Protein AF-A0A4R6VTW4-F1 (afdb_monomer)

Sequence (91 aa):
MPRKIKDRIVDALTQHGNGGFLVYHELAKLVFPKDKYPNAWNHPARGGPPGCYMVLSRAIREHGFYISYEDAPAVVYATVGLAGNLPTKDQ

Structure (mmCIF, N/CA/C/O backbone):
data_AF-A0A4R6VTW4-F1
#
_entry.id   AF-A0A4R6VTW4-F1
#
loop_
_atom_site.group_PDB
_atom_site.id
_atom_site.type_symbol
_atom_site.label_atom_id
_atom_site.label_alt_id
_atom_site.label_comp_id
_atom_site.label_asym_id
_atom_site.label_entity_id
_atom_site.label_seq_id
_atom_site.pdbx_PDB_ins_code
_atom_site.Cartn_x
_atom_site.Cartn_y
_atom_site.Cartn_z
_atom_site.occupancy
_atom_site.B_iso_or_equiv
_atom_site.auth_seq_id
_atom_site.auth_comp_id
_atom_site.auth_asym_id
_atom_site.auth_atom_id
_atom_site.pdbx_PDB_model_num
ATOM 1 N N . MET A 1 1 ? 3.691 16.057 9.326 1.00 52.22 1 MET A N 1
ATOM 2 C CA . MET A 1 1 ? 4.121 14.645 9.449 1.00 52.22 1 MET A CA 1
ATOM 3 C C . MET A 1 1 ? 3.351 13.820 8.427 1.00 52.22 1 MET A C 1
ATOM 5 O O . MET A 1 1 ? 2.150 14.045 8.308 1.00 52.22 1 MET A O 1
ATOM 9 N N . PRO A 1 2 ? 3.990 12.918 7.665 1.00 69.44 2 PRO A N 1
ATOM 10 C CA . PRO A 1 2 ? 3.265 12.032 6.759 1.00 69.44 2 PRO A CA 1
ATOM 11 C C . PRO A 1 2 ? 2.254 11.175 7.537 1.00 69.44 2 PRO A C 1
ATOM 13 O O . PRO A 1 2 ? 2.539 10.760 8.661 1.00 69.44 2 PRO A O 1
ATOM 16 N N . ARG A 1 3 ? 1.079 10.907 6.950 1.00 84.50 3 ARG A N 1
ATOM 17 C CA . ARG A 1 3 ? 0.058 10.040 7.570 1.00 84.50 3 ARG A CA 1
ATOM 18 C C . ARG A 1 3 ? 0.631 8.648 7.857 1.00 84.50 3 ARG A C 1
ATOM 20 O O . ARG A 1 3 ? 1.494 8.161 7.110 1.00 84.50 3 ARG A O 1
ATOM 27 N N . LYS A 1 4 ? 0.150 7.999 8.926 1.00 92.50 4 LYS A N 1
ATOM 28 C CA . LYS A 1 4 ? 0.611 6.659 9.318 1.00 92.50 4 LYS A CA 1
ATOM 29 C C . LYS A 1 4 ? 0.443 5.696 8.142 1.00 92.50 4 LYS A C 1
ATOM 31 O O . LYS A 1 4 ? -0.495 5.807 7.357 1.00 92.50 4 LYS A O 1
ATOM 36 N N . ILE A 1 5 ? 1.388 4.769 7.989 1.00 94.00 5 ILE A N 1
ATOM 37 C CA . ILE A 1 5 ? 1.382 3.826 6.861 1.00 94.00 5 ILE A CA 1
ATOM 38 C C . ILE A 1 5 ? 0.120 2.957 6.847 1.00 94.00 5 ILE A C 1
ATOM 40 O O . ILE A 1 5 ? -0.437 2.742 5.778 1.00 94.00 5 ILE A O 1
ATOM 44 N N . LYS A 1 6 ? -0.376 2.557 8.027 1.00 94.81 6 LYS A N 1
ATOM 45 C CA . LYS A 1 6 ? -1.641 1.831 8.185 1.00 94.81 6 LYS A CA 1
ATOM 46 C C . LYS A 1 6 ? -2.800 2.559 7.507 1.00 94.81 6 LY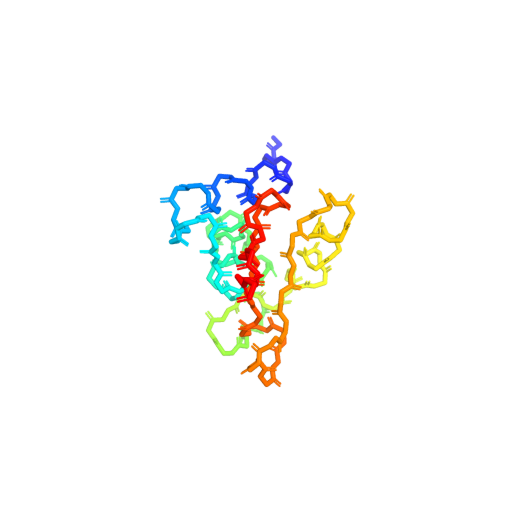S A C 1
ATOM 48 O O . LYS A 1 6 ? -3.474 1.966 6.677 1.00 94.81 6 LYS A O 1
ATOM 53 N N . ASP A 1 7 ? -2.986 3.839 7.820 1.00 95.12 7 ASP A N 1
ATOM 54 C CA . ASP A 1 7 ? -4.104 4.635 7.302 1.00 95.12 7 ASP A CA 1
ATOM 55 C C . ASP A 1 7 ? -4.006 4.783 5.779 1.00 95.12 7 ASP A C 1
ATOM 57 O O . ASP A 1 7 ? -4.995 4.652 5.071 1.00 95.12 7 ASP A O 1
ATOM 61 N N . ARG A 1 8 ? -2.785 4.961 5.255 1.00 95.56 8 ARG A N 1
ATOM 62 C CA . ARG A 1 8 ? -2.544 4.997 3.804 1.00 95.56 8 ARG A CA 1
ATOM 63 C C . ARG A 1 8 ? -2.874 3.670 3.115 1.00 95.56 8 ARG A C 1
ATOM 65 O O . ARG A 1 8 ? -3.392 3.695 2.005 1.00 95.56 8 ARG A O 1
ATOM 72 N N . ILE A 1 9 ? -2.572 2.531 3.744 1.00 95.50 9 ILE A N 1
ATOM 73 C CA . ILE A 1 9 ? -2.928 1.205 3.215 1.00 95.50 9 ILE A CA 1
ATOM 74 C C . ILE A 1 9 ? -4.451 1.030 3.212 1.00 95.50 9 ILE A C 1
ATOM 76 O O . ILE A 1 9 ? -5.003 0.611 2.200 1.00 95.50 9 ILE A O 1
ATOM 80 N N . VAL A 1 10 ? -5.131 1.384 4.310 1.00 94.62 10 VAL A N 1
ATOM 81 C CA . VAL A 1 10 ? -6.601 1.310 4.411 1.00 94.62 10 VAL A CA 1
ATOM 82 C C . VAL A 1 10 ? -7.266 2.169 3.339 1.00 94.62 10 VAL A C 1
ATOM 84 O O . VAL A 1 10 ? -8.133 1.672 2.623 1.00 94.62 10 VAL A O 1
ATOM 87 N N . ASP A 1 11 ? -6.837 3.423 3.190 1.00 95.12 11 ASP A N 1
ATOM 88 C CA . ASP A 1 11 ? -7.345 4.324 2.154 1.00 95.12 11 ASP A CA 1
ATOM 89 C C . ASP A 1 11 ? -7.151 3.730 0.758 1.00 95.12 11 ASP A C 1
ATOM 91 O O . ASP A 1 11 ? -8.094 3.690 -0.027 1.00 95.12 11 ASP A O 1
ATOM 95 N N . ALA A 1 12 ? -5.948 3.228 0.457 1.00 95.69 12 ALA A N 1
ATOM 96 C CA . ALA A 1 12 ? -5.643 2.659 -0.850 1.00 95.69 12 ALA A CA 1
ATOM 97 C C . ALA A 1 12 ? -6.545 1.458 -1.172 1.00 95.69 12 ALA A C 1
ATOM 99 O O . ALA A 1 12 ? -7.148 1.413 -2.242 1.00 95.69 12 ALA A O 1
ATOM 100 N N . LEU A 1 13 ? -6.685 0.519 -0.234 1.00 94.88 13 LEU A N 1
ATOM 101 C CA . LEU A 1 13 ? -7.536 -0.659 -0.407 1.00 94.88 13 LEU A CA 1
ATOM 102 C C . LEU A 1 13 ? -9.019 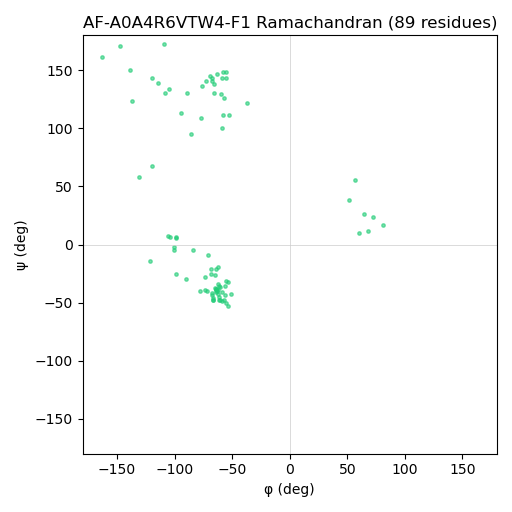-0.287 -0.535 1.00 94.88 13 LEU A C 1
ATOM 104 O O . LEU A 1 13 ? -9.724 -0.894 -1.331 1.00 94.88 13 LEU A O 1
ATOM 108 N N . THR A 1 14 ? -9.487 0.720 0.203 1.00 93.19 14 THR A N 1
ATOM 109 C CA . THR A 1 14 ? -10.907 1.113 0.216 1.00 93.19 14 THR A CA 1
ATOM 110 C C . THR A 1 14 ? -11.295 1.934 -1.015 1.00 93.19 14 THR A C 1
ATOM 112 O O . THR A 1 14 ? -12.383 1.762 -1.550 1.00 93.19 14 THR A O 1
ATOM 115 N N . GLN A 1 15 ? -10.423 2.842 -1.461 1.00 93.31 15 GLN A N 1
ATOM 116 C CA . GLN A 1 15 ? -10.726 3.792 -2.540 1.00 93.31 15 GLN A CA 1
ATOM 117 C C . GLN A 1 15 ? -10.368 3.258 -3.927 1.00 93.31 15 GLN A C 1
ATOM 119 O O . GLN A 1 15 ? -10.990 3.647 -4.912 1.00 93.31 15 GLN A O 1
ATOM 124 N N . HIS A 1 16 ? -9.355 2.394 -4.012 1.00 91.88 16 HIS A N 1
ATOM 125 C CA . HIS A 1 16 ? -8.831 1.898 -5.285 1.00 91.88 16 HIS A CA 1
ATOM 126 C C . HIS A 1 16 ? -8.894 0.377 -5.411 1.00 91.88 16 HIS A C 1
ATOM 128 O O . HIS A 1 16 ? -8.717 -0.144 -6.511 1.00 91.88 16 HIS A O 1
ATOM 134 N N . GLY A 1 17 ? -9.113 -0.344 -4.310 1.00 86.19 17 GLY A N 1
ATOM 135 C CA . GLY A 1 17 ? -9.176 -1.795 -4.335 1.00 86.19 17 GLY A CA 1
ATOM 136 C C . GLY A 1 17 ? -10.490 -2.312 -4.903 1.00 86.19 17 GLY A C 1
ATOM 137 O O . GLY A 1 17 ? -11.571 -1.856 -4.535 1.00 86.19 17 GLY A O 1
ATOM 138 N N . ASN A 1 18 ? -10.405 -3.327 -5.759 1.00 85.06 18 ASN A N 1
ATOM 139 C CA . ASN A 1 18 ? -11.582 -4.049 -6.221 1.00 85.06 18 ASN A CA 1
ATOM 140 C C . ASN A 1 18 ? -12.037 -4.996 -5.102 1.00 85.06 18 ASN A C 1
ATOM 142 O O . ASN A 1 18 ? -11.325 -5.942 -4.771 1.00 85.06 18 ASN A O 1
ATOM 146 N N . GLY A 1 19 ? -13.162 -4.695 -4.451 1.00 83.75 19 GLY A N 1
ATOM 147 C CA . GLY A 1 19 ? -13.613 -5.446 -3.274 1.00 83.75 19 GLY A CA 1
ATOM 148 C C . GLY A 1 19 ? -12.674 -5.323 -2.065 1.00 83.75 19 GLY A C 1
ATOM 149 O O . GLY A 1 19 ? -12.608 -6.229 -1.239 1.00 83.75 19 GLY A O 1
ATOM 150 N N . GLY A 1 20 ? -11.912 -4.228 -1.956 1.00 88.81 20 GLY A N 1
ATOM 151 C CA . GLY A 1 20 ? -10.953 -4.031 -0.862 1.00 88.81 20 GLY A CA 1
ATOM 152 C C . GLY A 1 20 ? -9.611 -4.744 -1.052 1.00 88.81 20 GLY A C 1
ATOM 153 O O . GLY A 1 20 ? -8.872 -4.907 -0.079 1.00 88.81 20 GLY A O 1
ATOM 154 N N . PHE A 1 21 ? -9.300 -5.160 -2.284 1.00 9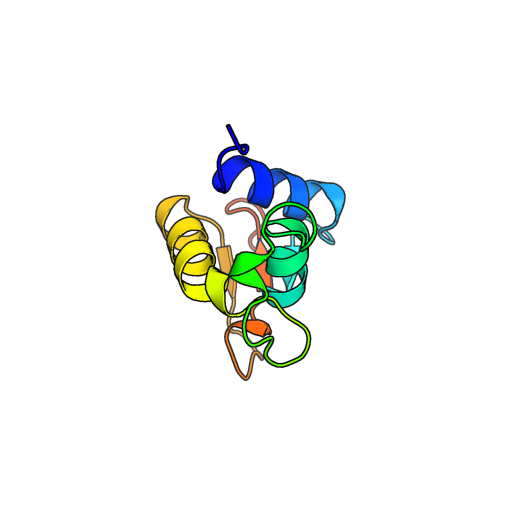1.75 21 PHE A N 1
ATOM 155 C CA . PHE A 1 21 ? -8.056 -5.833 -2.648 1.00 91.75 21 PHE A CA 1
ATOM 156 C C . PHE A 1 21 ? -7.252 -5.062 -3.690 1.00 91.75 21 PHE A C 1
ATOM 158 O O . PHE A 1 21 ? -7.808 -4.504 -4.636 1.00 91.75 21 PHE A O 1
ATOM 165 N N . LEU A 1 22 ? -5.927 -5.093 -3.554 1.00 94.19 22 LEU A N 1
ATOM 166 C CA . LEU A 1 22 ? -4.986 -4.556 -4.532 1.00 94.19 22 LEU A CA 1
ATOM 167 C C . LEU A 1 22 ? -3.791 -5.479 -4.718 1.00 94.19 22 LEU A C 1
ATOM 169 O O . LEU A 1 22 ? -3.328 -6.123 -3.779 1.00 94.19 22 LEU A O 1
ATOM 173 N N . VAL A 1 23 ? -3.227 -5.469 -5.923 1.00 93.19 23 VAL A N 1
ATOM 174 C CA . VAL A 1 23 ? -1.901 -6.041 -6.160 1.00 93.19 23 VAL A CA 1
ATOM 175 C C . VAL A 1 23 ? -0.864 -5.221 -5.392 1.00 93.19 23 VAL A C 1
ATOM 177 O O . VAL A 1 23 ? -0.909 -3.989 -5.381 1.00 93.19 23 VAL A O 1
ATOM 180 N N . TYR A 1 24 ? 0.091 -5.902 -4.766 1.00 93.81 24 TYR A N 1
ATOM 181 C CA . TYR A 1 24 ? 1.118 -5.313 -3.913 1.00 93.81 24 TYR A CA 1
ATOM 182 C C . TYR A 1 24 ? 1.855 -4.152 -4.591 1.00 93.81 24 TYR A C 1
ATOM 184 O O . TYR A 1 24 ? 2.106 -3.119 -3.970 1.00 93.81 24 TYR A O 1
ATOM 192 N N . HIS A 1 25 ? 2.200 -4.298 -5.874 1.00 91.56 25 HIS A N 1
ATOM 193 C CA . HIS A 1 25 ? 2.860 -3.247 -6.651 1.00 91.56 25 HIS A CA 1
ATOM 194 C C . HIS A 1 25 ? 2.021 -1.970 -6.771 1.00 91.56 25 HIS A C 1
ATOM 196 O O . HIS A 1 25 ? 2.544 -0.879 -6.541 1.00 91.56 25 HIS A O 1
ATOM 202 N N . GLU A 1 26 ? 0.727 -2.100 -7.059 1.00 92.75 26 GLU A N 1
ATOM 203 C CA . GLU A 1 26 ? -0.196 -0.965 -7.151 1.00 92.75 26 GLU A CA 1
ATOM 204 C C . GLU A 1 26 ? -0.415 -0.321 -5.781 1.00 92.75 26 GLU A C 1
ATOM 206 O O . GLU A 1 26 ? -0.328 0.901 -5.638 1.00 92.75 26 GLU A O 1
ATOM 211 N N . LEU A 1 27 ? -0.569 -1.144 -4.739 1.00 95.06 27 LEU A N 1
ATOM 212 C CA . LEU A 1 27 ? -0.630 -0.663 -3.363 1.00 95.06 27 LEU A CA 1
ATOM 213 C C . LEU A 1 27 ? 0.621 0.154 -3.003 1.00 95.06 27 LEU A C 1
ATOM 215 O O . LEU A 1 27 ? 0.512 1.228 -2.414 1.00 95.06 27 LEU A O 1
ATOM 219 N N . ALA A 1 28 ? 1.813 -0.308 -3.387 1.00 94.75 28 ALA A N 1
ATOM 220 C CA . ALA A 1 28 ? 3.058 0.395 -3.097 1.00 94.75 28 ALA A CA 1
ATOM 221 C C . ALA A 1 28 ? 3.120 1.785 -3.749 1.00 94.75 28 ALA A C 1
ATOM 223 O O . ALA A 1 28 ? 3.565 2.732 -3.098 1.00 94.75 28 ALA A O 1
ATOM 224 N N . LYS A 1 29 ? 2.633 1.937 -4.988 1.00 94.31 29 LYS A N 1
ATOM 225 C CA . LYS A 1 29 ? 2.567 3.241 -5.672 1.00 94.31 29 LYS A CA 1
ATOM 226 C C . LYS A 1 29 ? 1.622 4.216 -4.970 1.00 94.31 29 LYS A C 1
ATOM 228 O O . LYS A 1 29 ? 1.959 5.389 -4.834 1.00 94.31 29 LYS A O 1
ATOM 233 N N . LEU A 1 30 ? 0.469 3.729 -4.508 1.00 94.94 30 LEU A N 1
ATOM 234 C CA . LEU A 1 30 ? -0.537 4.539 -3.812 1.00 94.94 30 LEU A CA 1
ATOM 235 C C . LEU A 1 30 ? -0.082 4.938 -2.404 1.0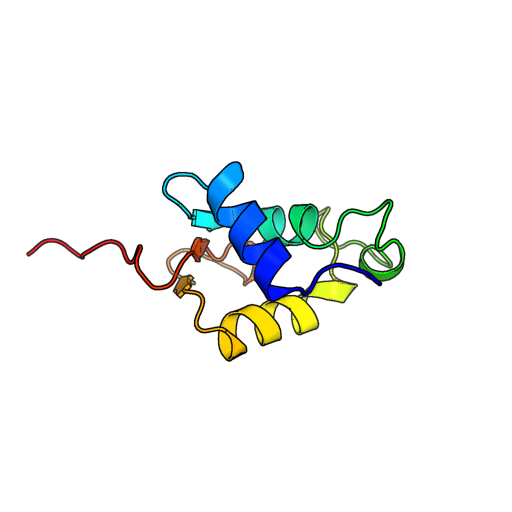0 94.94 30 LEU A C 1
ATOM 237 O O . LEU A 1 30 ? -0.279 6.074 -1.974 1.00 94.94 30 LEU A O 1
ATOM 241 N N . VAL A 1 31 ? 0.560 4.017 -1.682 1.00 95.00 31 VAL A N 1
ATOM 242 C CA . VAL A 1 31 ? 1.053 4.275 -0.326 1.00 95.00 31 VAL A CA 1
ATOM 243 C C . VAL A 1 31 ? 2.284 5.180 -0.368 1.00 95.00 31 VAL A C 1
ATOM 245 O O . VAL A 1 31 ? 2.395 6.079 0.466 1.00 95.00 31 VAL A O 1
ATOM 248 N N . PHE A 1 32 ? 3.189 4.995 -1.330 1.00 93.88 32 PHE A N 1
ATOM 249 C CA . PHE A 1 32 ? 4.433 5.758 -1.462 1.00 93.88 32 PHE A CA 1
ATOM 250 C C . PHE A 1 32 ? 4.501 6.514 -2.796 1.00 93.88 32 PHE A C 1
ATOM 252 O O . PHE A 1 32 ? 5.346 6.194 -3.635 1.00 93.88 32 PHE A O 1
ATOM 259 N N . PRO A 1 33 ? 3.659 7.537 -3.019 1.00 92.44 33 PRO A N 1
ATOM 260 C CA . PRO A 1 33 ? 3.686 8.284 -4.268 1.00 92.44 33 PRO A CA 1
ATOM 261 C C . PRO A 1 33 ? 4.995 9.082 -4.394 1.00 92.44 33 PRO A C 1
ATOM 263 O O . PRO A 1 33 ? 5.554 9.562 -3.402 1.00 92.44 33 PRO A O 1
ATOM 266 N N . LYS A 1 34 ? 5.524 9.168 -5.620 1.00 90.00 34 LYS A N 1
ATOM 267 C CA . LYS A 1 34 ? 6.889 9.649 -5.903 1.00 90.00 34 LYS A CA 1
ATOM 268 C C . LYS A 1 34 ? 7.136 11.096 -5.477 1.00 90.00 34 LYS A C 1
ATOM 270 O O . LYS A 1 34 ? 8.227 11.413 -5.020 1.00 90.00 34 LYS A O 1
ATOM 275 N N . ASP A 1 35 ? 6.128 11.949 -5.604 1.00 90.62 35 ASP A N 1
ATOM 276 C CA . ASP A 1 35 ? 6.148 13.356 -5.196 1.00 90.62 35 ASP A CA 1
ATOM 277 C C . ASP A 1 35 ? 6.354 13.527 -3.681 1.00 90.62 35 ASP A C 1
ATOM 279 O O . ASP A 1 35 ? 7.029 14.458 -3.249 1.00 90.62 35 ASP A O 1
ATOM 283 N N . LYS A 1 36 ? 5.820 12.605 -2.870 1.00 90.81 36 LYS A N 1
ATOM 284 C CA . LYS A 1 36 ? 5.909 12.659 -1.397 1.00 90.81 36 LYS A CA 1
ATOM 285 C C . LYS A 1 36 ? 7.012 11.776 -0.825 1.00 90.81 36 LYS A C 1
ATOM 287 O O . LYS A 1 36 ? 7.495 12.039 0.274 1.00 90.81 36 LYS A O 1
ATOM 292 N N . TYR A 1 37 ? 7.395 10.725 -1.545 1.00 91.62 37 TYR A N 1
ATOM 293 C CA . TYR A 1 37 ? 8.386 9.738 -1.116 1.00 91.62 37 TYR A CA 1
ATOM 294 C C . TYR A 1 37 ? 9.431 9.484 -2.210 1.00 91.62 37 TYR A C 1
ATOM 296 O O . TYR A 1 37 ? 9.610 8.333 -2.612 1.00 91.62 37 TYR A O 1
ATOM 304 N N . PRO A 1 38 ? 10.161 10.508 -2.685 1.00 91.00 38 PRO A N 1
ATOM 305 C CA . PRO A 1 38 ? 11.101 10.354 -3.799 1.00 91.00 38 PRO A CA 1
ATOM 306 C C . PRO A 1 38 ? 12.154 9.270 -3.529 1.00 91.00 38 PRO A C 1
ATOM 308 O O . PRO A 1 38 ? 12.465 8.478 -4.414 1.00 91.00 38 PRO A O 1
ATOM 311 N N . ASN A 1 39 ? 12.604 9.137 -2.277 1.00 88.62 39 ASN A N 1
ATOM 312 C CA . ASN A 1 39 ? 13.589 8.129 -1.875 1.00 88.62 39 ASN A CA 1
ATOM 313 C C . ASN A 1 39 ? 13.096 6.679 -2.016 1.00 88.62 39 ASN A C 1
ATOM 315 O O . ASN A 1 39 ? 13.908 5.778 -2.208 1.00 88.62 39 ASN A O 1
ATOM 319 N N . ALA A 1 40 ? 11.781 6.432 -1.948 1.00 88.88 40 ALA A N 1
ATOM 32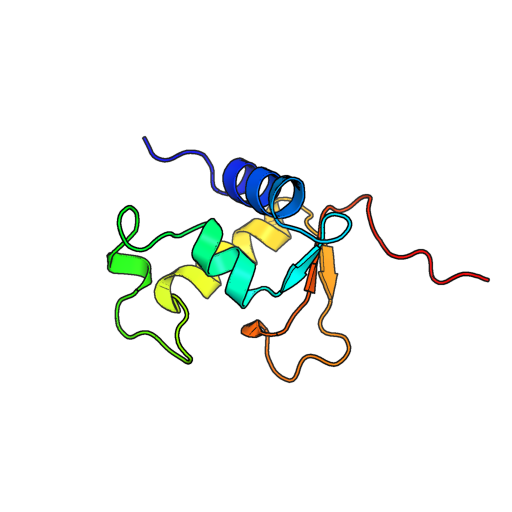0 C CA . ALA A 1 40 ? 11.219 5.096 -2.170 1.00 88.88 40 ALA A CA 1
ATOM 321 C C . ALA A 1 40 ? 11.358 4.646 -3.636 1.00 88.88 40 ALA A C 1
ATOM 323 O O . ALA A 1 40 ? 11.326 3.450 -3.926 1.00 88.88 40 ALA A O 1
ATOM 324 N N . TRP A 1 41 ? 11.534 5.611 -4.542 1.00 90.19 41 TRP A N 1
ATOM 325 C CA . TRP A 1 41 ? 11.666 5.421 -5.982 1.00 90.19 41 TRP A CA 1
ATOM 326 C C . TRP A 1 41 ? 13.117 5.443 -6.462 1.00 90.19 41 TRP A C 1
ATOM 328 O O . TRP A 1 41 ? 13.350 5.393 -7.669 1.00 90.19 41 TRP A O 1
ATOM 338 N N . ASN A 1 42 ? 14.093 5.499 -5.552 1.00 85.06 42 ASN A N 1
ATOM 339 C CA . ASN A 1 42 ? 15.493 5.321 -5.915 1.00 85.06 42 ASN A CA 1
ATOM 340 C C . ASN A 1 42 ? 15.699 3.882 -6.415 1.00 85.06 42 ASN A C 1
ATOM 342 O O . ASN A 1 42 ? 15.264 2.929 -5.769 1.00 85.06 42 ASN A O 1
ATOM 346 N N . HIS A 1 43 ? 16.351 3.742 -7.572 1.00 81.44 43 HIS A N 1
ATOM 347 C CA . HIS A 1 43 ? 16.592 2.463 -8.259 1.00 81.44 43 HIS A CA 1
ATOM 348 C C . HIS A 1 43 ? 15.311 1.671 -8.580 1.00 81.44 43 HIS A C 1
ATOM 350 O O . HIS A 1 43 ? 15.206 0.518 -8.170 1.00 81.44 43 HIS A O 1
ATOM 356 N N . PRO A 1 44 ? 14.328 2.250 -9.300 1.00 75.75 44 PRO A N 1
ATOM 357 C CA . PRO A 1 44 ? 13.031 1.616 -9.502 1.00 75.75 44 PRO A CA 1
ATOM 358 C C . PRO A 1 44 ? 13.177 0.266 -10.213 1.00 75.75 44 PRO A C 1
ATOM 360 O O . PRO A 1 44 ? 13.800 0.165 -11.268 1.00 75.75 44 PRO A O 1
ATOM 363 N N . ALA A 1 45 ? 12.561 -0.773 -9.654 1.00 72.19 45 ALA A N 1
ATOM 364 C CA . ALA A 1 45 ? 12.527 -2.105 -10.244 1.00 72.19 45 ALA A CA 1
ATOM 365 C C . ALA A 1 45 ? 11.115 -2.380 -10.768 1.00 72.19 45 ALA A C 1
ATOM 367 O O . ALA A 1 45 ? 10.135 -2.174 -10.052 1.00 72.19 45 ALA A O 1
ATOM 368 N N . ARG A 1 46 ? 11.004 -2.831 -12.028 1.00 71.56 46 ARG A N 1
ATOM 369 C CA . ARG A 1 46 ? 9.716 -3.163 -12.677 1.00 71.56 46 ARG A CA 1
ATOM 370 C C . ARG A 1 46 ? 8.673 -2.032 -12.561 1.00 71.56 46 ARG A C 1
ATOM 372 O O . ARG A 1 46 ? 7.498 -2.276 -12.303 1.00 71.56 46 ARG A O 1
ATOM 379 N N . GLY A 1 47 ? 9.118 -0.777 -12.674 1.00 73.19 47 GLY A N 1
ATOM 380 C CA . GLY A 1 47 ? 8.251 0.408 -12.610 1.00 73.19 47 GLY A CA 1
ATOM 381 C C . GLY A 1 47 ? 7.604 0.690 -11.244 1.00 73.19 47 GLY A C 1
ATOM 382 O O . GLY A 1 47 ? 6.680 1.497 -11.179 1.00 73.19 47 GLY A O 1
ATOM 383 N N . GLY A 1 48 ? 8.042 0.022 -10.171 1.00 75.75 48 GLY A N 1
ATOM 384 C CA . GLY A 1 48 ? 7.559 0.255 -8.806 1.00 75.75 48 GLY A CA 1
ATOM 385 C C . GLY A 1 48 ? 8.603 0.927 -7.909 1.00 75.75 48 GLY A C 1
ATOM 386 O O . GLY A 1 48 ? 9.754 1.060 -8.326 1.00 75.75 48 GLY A O 1
ATOM 387 N N . PRO A 1 49 ? 8.222 1.336 -6.684 1.00 80.50 49 PRO A N 1
ATOM 388 C CA . PRO A 1 49 ? 9.146 1.840 -5.666 1.00 80.50 49 PRO A CA 1
ATOM 389 C C . PRO A 1 49 ? 9.760 0.693 -4.832 1.00 80.50 49 PRO A C 1
ATOM 391 O O . PRO A 1 49 ? 9.148 0.254 -3.858 1.00 80.50 49 PRO A O 1
ATOM 394 N N . PRO A 1 50 ? 10.959 0.167 -5.150 1.00 79.94 50 PRO A N 1
ATOM 395 C CA . PRO A 1 50 ? 11.507 -0.983 -4.431 1.00 79.94 50 PRO A CA 1
ATOM 396 C C . PRO A 1 50 ? 11.993 -0.619 -3.031 1.00 79.94 50 PRO A C 1
ATOM 398 O O . PRO A 1 50 ? 11.952 -1.458 -2.131 1.00 79.94 50 PRO A O 1
ATOM 401 N N . GLY A 1 51 ? 12.406 0.636 -2.819 1.00 83.12 51 GLY A N 1
ATOM 402 C CA . GLY A 1 51 ? 12.944 1.096 -1.541 1.00 83.12 51 GLY A CA 1
ATOM 403 C C . GLY A 1 51 ? 11.940 1.006 -0.390 1.00 83.12 51 GLY A C 1
ATOM 404 O O . GLY A 1 51 ? 12.337 0.982 0.772 1.00 83.12 51 GLY A O 1
ATOM 405 N N . CYS A 1 52 ? 10.638 0.917 -0.686 1.00 87.81 52 CYS A N 1
ATOM 406 C CA . CYS A 1 52 ? 9.605 0.797 0.336 1.00 87.81 52 CYS A CA 1
ATOM 407 C C . CYS A 1 52 ? 9.079 -0.626 0.552 1.00 87.81 52 CYS A C 1
ATOM 409 O O . CYS A 1 52 ? 8.291 -0.810 1.476 1.00 87.81 52 CYS A O 1
ATOM 411 N N . TYR A 1 53 ? 9.481 -1.635 -0.229 1.00 90.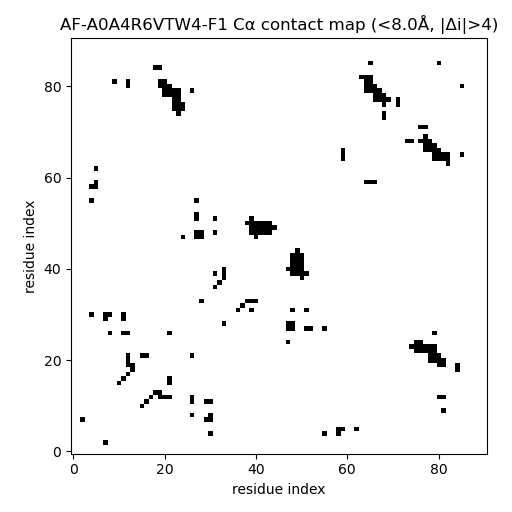50 53 TYR A N 1
ATOM 412 C CA . TYR A 1 53 ? 8.883 -2.977 -0.129 1.00 90.50 53 TYR A CA 1
ATOM 413 C C . TYR A 1 53 ? 9.117 -3.634 1.234 1.00 90.50 53 TYR A C 1
ATOM 415 O O . TYR A 1 53 ? 8.196 -4.194 1.820 1.00 90.50 53 TYR A O 1
ATOM 423 N N . MET A 1 54 ? 10.304 -3.492 1.826 1.00 90.44 54 MET A N 1
ATOM 424 C CA . MET A 1 54 ? 10.527 -4.004 3.185 1.00 90.44 54 MET A CA 1
ATOM 425 C C . MET A 1 54 ? 9.623 -3.318 4.218 1.00 90.44 54 MET A C 1
ATOM 427 O O . MET A 1 54 ? 9.046 -3.979 5.082 1.00 90.44 54 MET A O 1
ATOM 431 N N . VAL A 1 55 ? 9.468 -1.996 4.110 1.00 93.81 55 VAL A N 1
ATOM 432 C CA . VAL A 1 55 ? 8.637 -1.194 5.019 1.00 93.81 55 VAL A CA 1
ATOM 433 C C . VAL A 1 55 ? 7.157 -1.540 4.852 1.00 93.81 55 VAL A C 1
ATOM 435 O O . VAL A 1 55 ? 6.450 -1.717 5.843 1.00 93.81 55 VAL A O 1
ATOM 438 N N . LEU A 1 56 ? 6.691 -1.676 3.610 1.00 94.44 56 LEU A N 1
ATOM 439 C CA . LEU A 1 56 ? 5.309 -2.016 3.293 1.00 94.44 56 LEU A CA 1
ATOM 440 C C . LEU A 1 56 ? 4.964 -3.439 3.742 1.00 94.44 56 LEU A C 1
ATOM 442 O O . LEU A 1 56 ? 3.968 -3.622 4.435 1.00 94.44 56 LEU A O 1
ATOM 446 N N . SER A 1 57 ? 5.811 -4.429 3.437 1.00 93.12 57 SER A N 1
ATOM 447 C CA . SER A 1 57 ? 5.612 -5.817 3.880 1.00 93.12 57 SER A CA 1
ATOM 448 C C . SER A 1 57 ? 5.553 -5.931 5.401 1.00 93.12 57 SER A C 1
ATOM 450 O O . SER A 1 57 ? 4.713 -6.649 5.942 1.00 93.12 57 SER A O 1
ATOM 452 N N . ARG A 1 58 ? 6.415 -5.190 6.108 1.00 94.31 58 ARG A N 1
ATOM 453 C CA . ARG A 1 58 ? 6.389 -5.133 7.571 1.00 94.31 58 ARG A CA 1
ATOM 454 C C . ARG A 1 58 ? 5.064 -4.568 8.085 1.00 94.31 58 ARG A C 1
ATOM 456 O O . ARG A 1 58 ? 4.458 -5.183 8.955 1.00 94.31 58 ARG A O 1
ATOM 463 N N . ALA A 1 59 ? 4.603 -3.449 7.528 1.00 95.06 59 ALA A N 1
ATOM 464 C CA . ALA A 1 59 ? 3.349 -2.819 7.935 1.00 95.06 59 ALA A CA 1
ATOM 465 C C . ALA A 1 59 ? 2.120 -3.695 7.652 1.00 95.06 59 ALA A C 1
ATOM 467 O O . ALA A 1 59 ? 1.216 -3.747 8.482 1.00 95.06 59 ALA A O 1
ATOM 468 N N . ILE A 1 60 ? 2.103 -4.405 6.519 1.00 94.62 60 ILE A N 1
ATOM 469 C CA . ILE A 1 60 ? 1.056 -5.382 6.182 1.00 94.62 60 ILE A CA 1
ATOM 470 C C . ILE A 1 60 ? 0.944 -6.428 7.299 1.00 94.62 60 ILE A C 1
ATOM 472 O O . ILE A 1 60 ? -0.134 -6.621 7.859 1.00 94.62 60 ILE A O 1
ATOM 476 N N . ARG A 1 61 ? 2.078 -7.020 7.695 1.00 92.25 61 ARG A N 1
ATOM 477 C CA . ARG A 1 61 ? 2.140 -8.041 8.749 1.00 92.25 61 ARG A CA 1
ATOM 478 C C . ARG A 1 61 ? 1.781 -7.499 10.136 1.00 92.25 61 ARG A C 1
ATOM 480 O O . ARG A 1 61 ? 0.993 -8.114 10.841 1.00 92.25 61 ARG A O 1
ATOM 487 N N . GLU A 1 62 ? 2.355 -6.367 10.541 1.00 94.81 62 GLU A N 1
ATOM 488 C CA . GLU A 1 62 ? 2.170 -5.801 11.891 1.00 94.81 62 GLU A CA 1
ATOM 489 C C . GLU A 1 62 ? 0.749 -5.285 12.145 1.00 94.81 62 GLU A C 1
ATOM 491 O O . GLU A 1 62 ? 0.308 -5.223 13.291 1.00 94.81 62 GLU A O 1
ATOM 496 N N . HIS A 1 63 ? 0.024 -4.907 11.093 1.00 92.94 63 HIS A N 1
ATOM 497 C CA . HIS A 1 63 ? -1.338 -4.390 11.207 1.00 92.94 63 HIS A CA 1
ATOM 498 C C . HIS A 1 63 ? -2.418 -5.401 10.809 1.00 92.94 63 HIS A C 1
ATOM 500 O O . HIS A 1 63 ? -3.593 -5.037 10.792 1.00 92.94 63 HIS A O 1
ATOM 506 N N . GLY A 1 64 ? -2.033 -6.652 10.533 1.00 91.25 64 GLY A N 1
ATOM 507 C CA . GLY A 1 64 ? -2.959 -7.753 10.276 1.00 91.25 64 GLY A CA 1
ATOM 508 C C . GLY A 1 64 ? -3.665 -7.680 8.924 1.00 91.25 64 GLY A C 1
ATOM 509 O O . GLY A 1 64 ? -4.744 -8.243 8.784 1.00 91.25 64 GLY A O 1
ATOM 510 N N . PHE A 1 65 ? -3.098 -6.985 7.936 1.00 93.44 65 PHE A N 1
ATOM 511 C CA . PHE A 1 65 ? -3.642 -7.005 6.580 1.00 93.44 65 PHE A CA 1
ATOM 512 C C . PHE A 1 65 ? -3.436 -8.384 5.953 1.00 93.44 65 PHE A C 1
ATOM 514 O O . PHE A 1 65 ? -2.423 -9.048 6.185 1.00 93.44 65 PHE A O 1
ATOM 521 N N . TYR A 1 66 ? -4.395 -8.800 5.134 1.00 91.50 66 TYR A N 1
ATOM 522 C CA . TYR A 1 66 ? -4.289 -10.040 4.385 1.00 91.50 66 TYR A CA 1
ATOM 523 C C . TYR A 1 66 ? -3.277 -9.884 3.249 1.00 91.50 66 TYR A C 1
ATOM 525 O O . TYR A 1 66 ? -3.247 -8.848 2.583 1.00 91.50 66 TYR A O 1
ATOM 533 N N . ILE A 1 67 ? -2.479 -10.924 3.008 1.00 92.12 67 ILE A N 1
ATOM 534 C CA . ILE A 1 67 ? -1.630 -11.039 1.824 1.00 92.12 67 ILE A CA 1
ATOM 535 C C . ILE A 1 67 ? -1.705 -12.466 1.270 1.00 92.12 67 ILE A C 1
ATOM 537 O O . ILE A 1 67 ? -1.431 -13.428 1.987 1.00 92.12 67 ILE A O 1
ATOM 541 N N . SER A 1 68 ? -2.084 -12.592 -0.001 1.00 90.25 68 SER A N 1
ATOM 542 C CA . SER A 1 68 ? -2.072 -13.843 -0.757 1.00 90.25 68 SER A CA 1
ATOM 543 C C . SER A 1 68 ? -0.908 -13.867 -1.726 1.00 90.25 68 SER A C 1
ATOM 545 O O . SER A 1 68 ? -0.694 -12.911 -2.472 1.00 90.25 68 SER A O 1
ATOM 547 N N . TYR A 1 69 ? -0.206 -14.992 -1.748 1.00 87.88 69 TYR A N 1
ATOM 548 C CA . TYR A 1 69 ? 0.811 -15.301 -2.750 1.00 87.88 69 TYR A CA 1
ATOM 549 C C . TYR A 1 69 ? 0.320 -16.343 -3.763 1.00 87.88 69 TYR A C 1
ATOM 551 O O . TYR A 1 69 ? 1.117 -16.824 -4.564 1.00 87.88 69 TYR A O 1
ATOM 559 N N . GLU A 1 70 ? -0.963 -16.716 -3.705 1.00 81.44 70 GLU A N 1
ATOM 560 C CA . GLU A 1 70 ? -1.576 -17.646 -4.656 1.00 81.44 70 GLU A CA 1
ATOM 561 C C . GLU A 1 70 ? -1.401 -17.084 -6.077 1.00 81.44 70 GLU A C 1
ATOM 563 O O . GLU A 1 70 ? -1.653 -15.904 -6.319 1.00 81.44 70 GLU A O 1
ATOM 568 N N . ASP A 1 71 ? -0.829 -17.897 -6.967 1.00 76.56 71 ASP A N 1
ATOM 569 C CA . ASP A 1 71 ? -0.468 -17.555 -8.352 1.00 76.56 71 ASP A CA 1
ATOM 570 C C . ASP A 1 71 ? 0.540 -16.400 -8.546 1.00 76.56 71 ASP A C 1
ATOM 572 O O . ASP A 1 71 ? 0.802 -15.971 -9.673 1.00 76.56 71 ASP A O 1
ATOM 576 N N . ALA A 1 72 ? 1.176 -15.913 -7.474 1.00 81.31 72 ALA A N 1
ATOM 577 C CA . ALA A 1 72 ? 2.124 -14.806 -7.543 1.00 81.31 72 ALA A CA 1
ATOM 578 C C . ALA A 1 72 ? 3.582 -15.304 -7.670 1.00 81.31 72 ALA A C 1
ATOM 580 O O . ALA A 1 72 ? 4.151 -15.804 -6.697 1.00 81.31 72 ALA A O 1
ATOM 581 N N . PRO A 1 73 ? 4.280 -15.075 -8.803 1.00 83.19 73 PRO A N 1
ATOM 582 C CA . PRO A 1 73 ? 5.682 -15.485 -8.957 1.00 83.19 73 PRO A CA 1
ATOM 583 C C . PRO A 1 73 ? 6.662 -14.649 -8.111 1.00 83.19 73 PRO A C 1
ATOM 585 O O . PRO A 1 73 ? 7.852 -14.951 -8.050 1.00 83.19 73 PRO A O 1
ATOM 588 N N . ALA A 1 74 ? 6.192 -13.560 -7.493 1.00 83.75 74 ALA A N 1
ATOM 589 C CA . ALA A 1 74 ? 6.948 -12.710 -6.576 1.00 83.75 74 ALA A CA 1
ATOM 590 C C . ALA A 1 74 ? 5.997 -11.83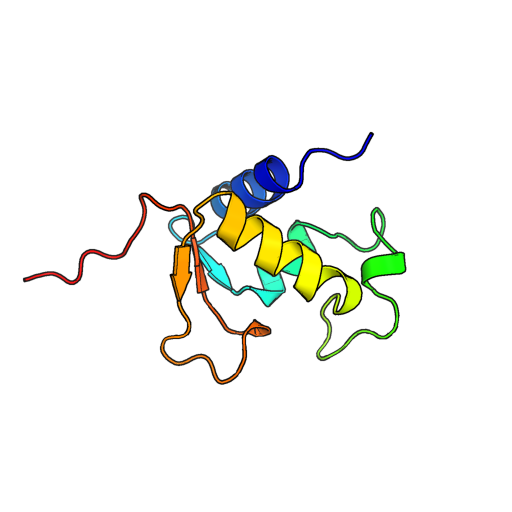3 -5.745 1.00 83.75 74 ALA A C 1
ATOM 592 O O . ALA A 1 74 ? 4.877 -11.557 -6.170 1.00 83.75 74 ALA A O 1
ATOM 593 N N . VAL A 1 75 ? 6.482 -11.291 -4.618 1.00 84.44 75 VAL A N 1
ATOM 594 C CA . VAL A 1 75 ? 5.695 -10.424 -3.714 1.00 84.44 75 VAL A CA 1
ATOM 595 C C . VAL A 1 75 ? 5.040 -9.235 -4.414 1.00 84.44 75 VAL A C 1
ATOM 597 O O . VAL A 1 75 ? 3.949 -8.841 -4.037 1.00 84.44 75 VAL A O 1
ATOM 600 N N . VAL A 1 76 ? 5.657 -8.684 -5.462 1.00 85.94 76 VAL A N 1
ATOM 601 C CA . VAL A 1 76 ? 5.092 -7.548 -6.210 1.00 85.94 76 VAL A CA 1
ATOM 602 C C . VAL A 1 76 ? 3.771 -7.886 -6.909 1.00 85.94 76 VAL A C 1
ATOM 604 O O . VAL A 1 76 ? 3.002 -6.975 -7.196 1.00 85.94 76 VAL A O 1
ATOM 607 N N . TYR A 1 77 ? 3.503 -9.173 -7.140 1.00 88.69 77 TYR A N 1
ATOM 608 C CA . TYR A 1 77 ? 2.263 -9.686 -7.723 1.00 88.69 77 TYR A CA 1
ATOM 609 C C . TYR A 1 77 ? 1.298 -10.250 -6.674 1.00 88.69 77 TYR A C 1
ATOM 611 O O . TYR A 1 77 ? 0.202 -10.659 -7.032 1.00 88.69 77 TYR A O 1
ATOM 619 N N . ALA A 1 78 ? 1.683 -10.266 -5.394 1.00 91.12 78 ALA A N 1
ATOM 620 C CA . ALA A 1 78 ? 0.818 -10.728 -4.316 1.00 91.12 78 ALA A CA 1
ATOM 621 C C . ALA A 1 78 ? -0.425 -9.838 -4.196 1.00 91.12 78 ALA A C 1
ATOM 623 O O . ALA A 1 78 ? -0.354 -8.622 -4.395 1.00 91.12 78 ALA A O 1
ATOM 624 N N . THR A 1 79 ? -1.552 -10.425 -3.816 1.00 93.62 79 THR A N 1
ATOM 625 C CA . THR A 1 79 ? -2.781 -9.683 -3.527 1.00 93.62 79 THR A CA 1
ATOM 626 C C . THR A 1 79 ? -2.794 -9.287 -2.060 1.00 93.62 79 THR A C 1
ATOM 628 O O . THR A 1 79 ? -2.586 -10.124 -1.190 1.00 93.62 79 THR A O 1
ATOM 631 N N . VAL A 1 80 ? -3.058 -8.020 -1.765 1.00 93.75 80 VAL A N 1
ATOM 632 C CA . VAL A 1 80 ? -3.179 -7.483 -0.407 1.00 93.75 80 VAL A CA 1
ATOM 633 C C . VAL A 1 80 ? -4.615 -7.032 -0.185 1.00 93.75 80 VAL A C 1
ATOM 635 O O . VAL A 1 80 ? -5.212 -6.436 -1.079 1.00 93.75 80 VAL A O 1
ATOM 638 N N . GLY A 1 81 ? -5.165 -7.297 0.998 1.00 92.75 81 GLY A N 1
ATOM 639 C CA . GLY A 1 81 ? -6.541 -6.941 1.335 1.00 92.75 81 GLY A CA 1
ATOM 640 C C . GLY A 1 81 ? -6.755 -6.591 2.800 1.00 92.75 81 GLY A C 1
ATOM 641 O O . GLY A 1 81 ? -5.885 -6.780 3.656 1.00 92.75 81 GLY A O 1
ATOM 642 N N . LEU A 1 82 ? -7.947 -6.078 3.097 1.00 89.38 82 LEU A N 1
ATOM 643 C CA . LEU A 1 82 ? -8.405 -5.909 4.474 1.00 89.38 82 LEU A CA 1
ATOM 644 C C . LEU A 1 82 ? -8.631 -7.286 5.118 1.00 89.38 82 LEU A C 1
ATOM 646 O O . LEU A 1 82 ? -9.148 -8.197 4.480 1.00 89.38 82 LEU A O 1
ATOM 650 N N . ALA A 1 83 ? -8.272 -7.429 6.397 1.00 74.88 83 ALA A N 1
ATOM 651 C CA . ALA A 1 83 ? -8.350 -8.698 7.132 1.00 74.88 83 ALA A CA 1
ATOM 652 C C . ALA A 1 83 ? -9.749 -9.348 7.116 1.00 74.88 83 ALA A C 1
ATOM 654 O O . ALA A 1 83 ? -9.864 -10.567 7.147 1.00 74.88 83 ALA A O 1
ATOM 655 N N . GLY A 1 84 ? -10.807 -8.529 7.062 1.00 65.56 84 GLY A N 1
ATOM 656 C CA . GLY A 1 84 ? -12.201 -8.981 7.050 1.00 65.56 84 GLY A CA 1
ATOM 657 C C . GLY A 1 84 ? -12.751 -9.366 5.675 1.00 65.56 84 GLY A C 1
ATOM 658 O O . GLY A 1 84 ? -13.875 -9.845 5.612 1.00 65.56 84 GLY A O 1
ATOM 659 N N . ASN A 1 85 ? -11.986 -9.172 4.595 1.00 58.22 85 ASN A N 1
ATOM 660 C CA . ASN A 1 85 ? -12.458 -9.412 3.228 1.00 58.22 85 ASN A CA 1
ATOM 661 C C . ASN A 1 85 ? -12.035 -10.762 2.655 1.00 58.22 85 ASN A C 1
ATOM 663 O O . ASN A 1 85 ? -12.291 -10.973 1.475 1.00 58.22 85 ASN A O 1
ATOM 667 N N . LEU A 1 86 ? -11.394 -11.646 3.440 1.00 56.88 86 LEU A N 1
ATOM 668 C CA . LEU A 1 86 ? -10.985 -12.985 2.994 1.00 56.88 86 LEU A CA 1
ATOM 669 C C . LEU A 1 86 ? -12.055 -13.571 2.063 1.00 56.88 86 LEU A C 1
ATOM 671 O O . LEU A 1 86 ? -13.201 -13.673 2.507 1.00 56.88 86 LEU A O 1
ATOM 675 N N . PRO A 1 87 ? -11.727 -13.930 0.806 1.00 51.72 87 PRO A N 1
ATOM 676 C CA . PRO A 1 87 ? -12.667 -14.688 0.008 1.00 51.72 87 PRO A CA 1
ATOM 677 C C . PRO A 1 87 ? -12.953 -15.949 0.814 1.00 51.72 87 PRO A C 1
ATOM 679 O O . PRO A 1 87 ? -12.057 -16.765 1.053 1.00 51.72 87 PRO A O 1
ATOM 682 N N . THR A 1 88 ? -14.177 -16.064 1.324 1.00 48.47 88 THR A N 1
ATOM 683 C CA . THR A 1 88 ? -14.691 -17.334 1.805 1.00 48.47 88 THR A CA 1
ATOM 684 C C . THR A 1 88 ? -14.485 -18.291 0.647 1.00 48.47 88 THR A C 1
ATOM 686 O O . THR A 1 88 ? -15.069 -18.113 -0.419 1.00 48.47 88 THR A O 1
ATOM 689 N N . LYS A 1 89 ? -13.576 -19.257 0.820 1.00 45.81 89 LYS A N 1
ATOM 690 C CA . LYS A 1 89 ? -13.626 -20.471 0.015 1.00 45.81 89 LYS A CA 1
ATOM 691 C C . LYS A 1 89 ? -14.999 -21.051 0.323 1.00 45.81 89 LYS A C 1
ATOM 693 O O . LYS A 1 89 ? -15.212 -21.539 1.431 1.00 45.81 89 LYS A O 1
ATOM 698 N N . ASP A 1 90 ? -15.941 -20.818 -0.585 1.00 43.09 90 ASP A N 1
ATOM 699 C CA . ASP A 1 90 ? -17.261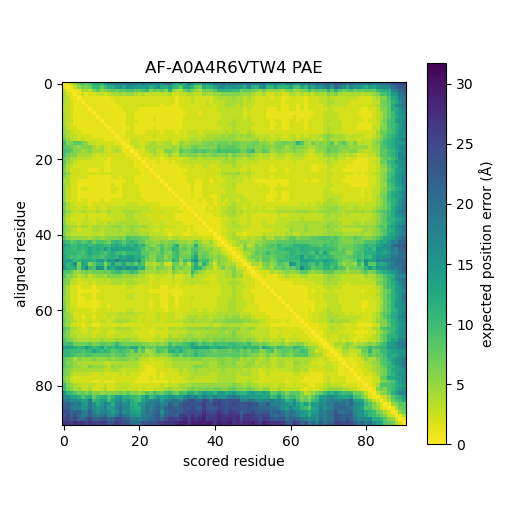 -21.416 -0.512 1.00 43.09 90 ASP A CA 1
ATOM 700 C C . ASP A 1 90 ? -17.113 -22.939 -0.429 1.00 43.09 90 ASP A C 1
ATOM 702 O O . ASP A 1 90 ? -16.116 -23.517 -0.880 1.00 43.09 90 ASP A O 1
ATOM 706 N N . GLN A 1 91 ? -18.090 -23.503 0.270 1.00 37.69 91 GLN A N 1
ATOM 707 C CA . GLN A 1 91 ? -18.203 -24.877 0.749 1.00 37.69 91 GLN A CA 1
ATOM 708 C C . GLN A 1 91 ? -18.228 -25.914 -0.376 1.00 37.69 91 GLN A C 1
ATOM 710 O O . GLN A 1 91 ? -18.696 -25.589 -1.490 1.00 37.69 91 GLN A O 1
#

Foldseek 3Di:
DDPDLLVQLQCCQVVPNDLSKDQQQSSQCSSQPCVRNVVQPVPNDPNGRNNCPVVNVVSCVVV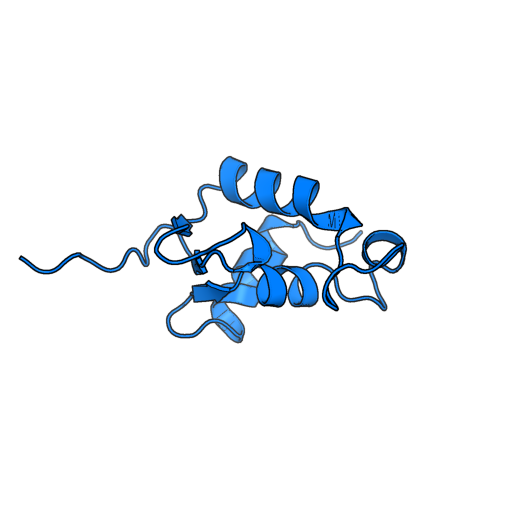QWDWACVVPPDSNRIMTGHNVRPPPPDD

Radius of gyration: 12.95 Å; Cα contacts (8 Å, |Δi|>4): 119; chains: 1; bounding box: 35×40×25 Å

Mean predicted aligned error: 5.8 Å

Organism: NCBI:txid483324

pLDDT: mean 85.31, std 13.17, range [37.69, 95.69]

Secondary structure (DSSP, 8-state):
-PPPHHHHHHHHHHHHSBTTEEEHHHHHHHHS-TTT-GGGGSS-BTTB-GGGHHHHHHHHHHTT-EEE-TT-SSGGG-EEE-GGG------

Solvent-accessible surface area (backbone atoms only — not comparable to full-atom values): 5274 Å² total; per-residue (Å²): 131,83,76,58,68,68,59,39,49,53,49,42,23,67,78,71,20,71,87,32,30,35,41,36,43,61,46,46,44,67,59,48,38,57,94,84,32,51,72,28,44,52,80,54,51,95,90,33,46,52,62,38,48,69,60,49,55,49,51,36,61,78,71,54,40,37,73,42,58,80,95,29,96,43,72,60,58,13,41,32,30,51,60,88,57,64,79,73,80,76,132

Nearest PDB structures (foldseek):
  6el8-assembly1_A  TM=5.508E-01  e=1.819E+00  Homo sapiens
  5zr1-assembly1_D  TM=4.581E-01  e=7.714E+00  Saccharomyces cerevisiae S288C
  4l95-assembly3_M  TM=2.660E-01  e=9.815E+00  Danio rerio